Protein AF-A0A934BBG3-F1 (afdb_monomer_lite)

Foldseek 3Di:
DQQDDLVLLLVLLCVLPVVPVVLSLLLSLLCNVPFRPDQLCVSCVVSVHDSVVSVVSNVVNVVVCVVDPSSVVSSVSSCVSSVGDDD

pLDDT: mean 85.37, std 10.74, range [43.75, 93.94]

Structure (mmCIF, N/CA/C/O backbone):
data_AF-A0A934BBG3-F1
#
_entry.id   AF-A0A934BBG3-F1
#
loop_
_atom_site.group_PDB
_atom_site.id
_atom_site.type_symbol
_atom_site.label_atom_id
_atom_site.label_alt_id
_atom_site.label_comp_id
_atom_site.label_asym_id
_atom_site.label_entity_id
_atom_site.label_seq_id
_atom_site.pdbx_PDB_ins_code
_atom_site.Cartn_x
_atom_site.Cartn_y
_atom_site.Cartn_z
_atom_site.occupancy
_atom_site.B_iso_or_equiv
_atom_site.auth_seq_id
_atom_site.auth_comp_id
_atom_site.auth_asym_id
_atom_site.auth_atom_id
_atom_site.pdbx_PDB_model_num
ATOM 1 N N . MET A 1 1 ? 8.326 -15.090 5.767 1.00 46.47 1 MET A N 1
ATOM 2 C CA . MET A 1 1 ? 7.687 -13.837 5.306 1.00 46.47 1 MET A CA 1
ATOM 3 C C . MET A 1 1 ? 6.508 -14.199 4.421 1.00 46.47 1 MET A C 1
ATOM 5 O O . MET A 1 1 ? 6.710 -14.718 3.330 1.00 46.47 1 MET A O 1
ATOM 9 N N . THR A 1 2 ? 5.285 -14.021 4.910 1.00 54.75 2 THR A N 1
ATOM 10 C CA . THR A 1 2 ? 4.050 -14.292 4.165 1.00 54.75 2 THR A CA 1
ATOM 11 C C . THR A 1 2 ? 3.893 -13.243 3.067 1.00 54.75 2 THR A C 1
ATOM 13 O O . THR A 1 2 ? 3.583 -12.088 3.342 1.00 54.75 2 THR A O 1
ATOM 16 N N . LYS A 1 3 ? 4.157 -13.626 1.813 1.00 68.06 3 LYS A N 1
ATOM 17 C CA . LYS A 1 3 ? 3.874 -12.773 0.655 1.00 68.06 3 LYS A CA 1
ATOM 18 C C . LYS A 1 3 ? 2.364 -12.649 0.516 1.00 68.06 3 LYS A C 1
ATOM 20 O O . LYS A 1 3 ? 1.690 -13.632 0.214 1.00 68.06 3 LYS A O 1
ATOM 25 N N . ILE A 1 4 ? 1.840 -11.449 0.714 1.00 79.69 4 ILE A N 1
ATOM 26 C CA . ILE A 1 4 ? 0.416 -11.186 0.517 1.00 79.69 4 ILE A CA 1
ATOM 27 C C . ILE A 1 4 ? 0.150 -11.124 -0.987 1.00 79.69 4 ILE A C 1
ATOM 29 O O . ILE A 1 4 ? 0.986 -10.662 -1.773 1.00 79.69 4 ILE A O 1
ATOM 33 N N . SER A 1 5 ? -0.994 -11.657 -1.411 1.00 87.19 5 SER A N 1
ATOM 34 C CA . SER A 1 5 ? -1.399 -11.578 -2.809 1.00 87.19 5 SER A CA 1
ATOM 35 C C . SER A 1 5 ? -1.809 -10.149 -3.152 1.00 87.19 5 SER A C 1
ATOM 37 O O . SER A 1 5 ? -2.594 -9.530 -2.431 1.00 87.19 5 SER A O 1
ATOM 39 N N . LEU A 1 6 ? -1.313 -9.640 -4.282 1.00 88.38 6 LEU A N 1
ATOM 40 C CA . LEU A 1 6 ? -1.698 -8.325 -4.801 1.00 88.38 6 LEU A CA 1
ATOM 41 C C . LEU A 1 6 ? -3.212 -8.244 -5.036 1.00 88.38 6 LEU A C 1
ATOM 43 O O . LEU A 1 6 ? -3.808 -7.195 -4.829 1.00 88.38 6 LEU A O 1
ATOM 47 N N . ASP A 1 7 ? -3.844 -9.365 -5.387 1.00 88.62 7 ASP A N 1
ATOM 48 C CA . ASP A 1 7 ? -5.293 -9.449 -5.585 1.00 88.62 7 ASP A CA 1
ATOM 49 C C . ASP A 1 7 ? -6.077 -9.226 -4.284 1.00 88.62 7 ASP A C 1
ATOM 51 O O . ASP A 1 7 ? -7.060 -8.492 -4.258 1.00 88.62 7 ASP A O 1
ATOM 55 N N . SER A 1 8 ? -5.597 -9.793 -3.171 1.00 88.25 8 SER A N 1
ATOM 56 C CA . SER A 1 8 ? -6.193 -9.575 -1.849 1.00 88.25 8 SER A CA 1
ATOM 57 C C . SER A 1 8 ? -6.082 -8.112 -1.425 1.00 88.25 8 SER A C 1
ATOM 59 O O . SER A 1 8 ? -7.031 -7.562 -0.873 1.00 88.25 8 SER A O 1
ATOM 61 N N . ILE A 1 9 ? -4.945 -7.471 -1.722 1.00 89.62 9 ILE A N 1
ATOM 62 C CA . ILE A 1 9 ? -4.739 -6.041 -1.458 1.00 89.62 9 ILE A CA 1
ATOM 63 C C . ILE A 1 9 ? -5.714 -5.206 -2.282 1.00 89.62 9 ILE A C 1
ATOM 65 O O . ILE A 1 9 ? -6.365 -4.327 -1.728 1.00 89.62 9 ILE A O 1
ATOM 69 N N . ILE A 1 10 ? -5.837 -5.488 -3.582 1.00 90.12 10 ILE A N 1
ATOM 70 C CA . ILE A 1 10 ? -6.758 -4.774 -4.472 1.00 90.12 10 ILE A CA 1
ATOM 71 C C . ILE A 1 10 ? -8.191 -4.889 -3.947 1.00 90.12 10 ILE A C 1
ATOM 73 O O . ILE A 1 10 ? -8.819 -3.860 -3.728 1.00 90.12 10 ILE A O 1
ATOM 77 N N . LYS A 1 11 ? -8.661 -6.100 -3.625 1.00 89.75 11 LYS A N 1
ATOM 78 C CA . LYS A 1 11 ? -10.014 -6.310 -3.083 1.00 89.75 11 LYS A CA 1
ATOM 79 C C . LYS A 1 11 ? -10.261 -5.560 -1.777 1.00 89.75 11 LYS A C 1
ATOM 81 O O . LYS A 1 11 ? -11.291 -4.909 -1.629 1.00 89.75 11 LYS A O 1
ATOM 86 N N . ALA A 1 12 ? -9.320 -5.618 -0.834 1.00 89.88 12 ALA A N 1
ATOM 87 C CA . ALA A 1 12 ? -9.455 -4.906 0.437 1.00 89.88 12 ALA A CA 1
ATOM 88 C C . ALA A 1 12 ? -9.478 -3.382 0.237 1.00 89.88 12 ALA A C 1
ATOM 90 O O . ALA A 1 12 ? -10.222 -2.669 0.907 1.00 89.88 12 ALA A O 1
ATOM 91 N N . VAL A 1 13 ? -8.688 -2.876 -0.712 1.00 90.56 13 VAL A N 1
ATOM 92 C CA . VAL A 1 13 ? -8.695 -1.460 -1.077 1.00 90.56 13 VAL A CA 1
ATOM 93 C C . VAL A 1 13 ? -9.994 -1.067 -1.773 1.00 90.56 13 VAL A C 1
ATOM 95 O O . VAL A 1 13 ? -10.535 -0.018 -1.446 1.00 90.56 13 VAL A O 1
ATOM 98 N N . GLU A 1 14 ? -10.522 -1.876 -2.688 1.00 89.31 14 GLU A N 1
ATOM 99 C CA . GLU A 1 14 ? -11.814 -1.615 -3.334 1.00 89.31 14 GLU A CA 1
ATOM 100 C C . GLU A 1 14 ? -12.959 -1.572 -2.319 1.00 89.31 14 GLU A C 1
ATOM 102 O O . GLU A 1 14 ? -13.832 -0.714 -2.420 1.00 89.31 14 GLU A O 1
ATOM 107 N N . GLN A 1 15 ? -12.923 -2.413 -1.286 1.00 87.94 15 GLN A N 1
ATOM 108 C CA . GLN A 1 15 ? -13.930 -2.397 -0.227 1.00 87.94 15 GLN A CA 1
ATOM 109 C C . GLN A 1 15 ? -13.937 -1.078 0.573 1.00 87.94 15 GLN A C 1
ATOM 111 O O . GLN A 1 15 ? -15.002 -0.557 0.894 1.00 87.94 15 GLN A O 1
ATOM 116 N N . GLU A 1 16 ? -12.766 -0.504 0.867 1.00 86.81 16 GLU A N 1
ATOM 117 C CA . GLU A 1 16 ? -12.644 0.709 1.700 1.00 86.81 16 GLU A CA 1
ATOM 118 C C . GLU A 1 16 ? -12.592 2.022 0.892 1.00 86.81 16 GLU A C 1
ATOM 120 O O . GLU A 1 16 ? -12.933 3.101 1.390 1.00 86.81 16 GLU A O 1
ATOM 125 N N . CYS A 1 17 ? -12.126 1.958 -0.356 1.00 83.44 17 CYS A N 1
ATOM 126 C CA . CYS A 1 17 ? -11.865 3.111 -1.218 1.00 83.44 17 CYS A CA 1
ATOM 127 C C . CYS A 1 17 ? -12.622 3.076 -2.553 1.00 83.44 17 CYS A C 1
ATOM 129 O O . CYS A 1 17 ? -12.459 4.029 -3.317 1.00 83.44 17 CYS A O 1
ATOM 131 N N . GLY A 1 18 ? -13.448 2.061 -2.836 1.00 79.94 18 GLY A N 1
ATOM 132 C CA . GLY A 1 18 ? -14.100 1.840 -4.139 1.00 79.94 18 GLY A CA 1
ATOM 133 C C . GLY A 1 18 ? -14.949 3.004 -4.657 1.00 79.94 18 GLY A C 1
ATOM 134 O O . GLY A 1 18 ? -15.066 3.193 -5.861 1.00 79.94 18 GLY A O 1
ATOM 135 N N . ASP A 1 19 ? -15.426 3.865 -3.758 1.00 83.69 19 ASP A N 1
ATOM 136 C CA . ASP A 1 19 ? -16.072 5.152 -4.062 1.00 83.69 19 ASP A CA 1
ATOM 137 C C . ASP A 1 19 ? -15.181 6.117 -4.881 1.00 83.69 19 ASP A C 1
ATOM 139 O O . ASP A 1 19 ? -15.669 7.022 -5.552 1.00 83.69 19 ASP A O 1
ATOM 143 N N . LYS A 1 20 ? -13.853 5.938 -4.845 1.00 83.31 20 LYS A N 1
ATOM 144 C CA . LYS A 1 20 ? -12.869 6.773 -5.551 1.00 83.31 20 LYS A CA 1
ATOM 145 C C . LYS A 1 20 ? -11.865 5.894 -6.306 1.00 83.31 20 LYS A C 1
ATOM 147 O O . LYS A 1 20 ? -10.835 5.525 -5.730 1.00 83.31 20 LYS A O 1
ATOM 152 N N . PRO A 1 21 ? -12.0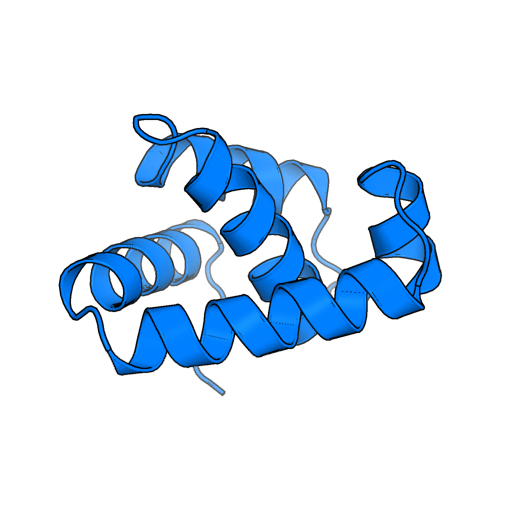98 5.584 -7.594 1.00 80.62 21 PRO A N 1
ATOM 153 C CA . PRO A 1 21 ? -11.257 4.658 -8.360 1.00 80.62 21 PRO A CA 1
ATOM 154 C C . PRO A 1 21 ? -9.800 5.131 -8.486 1.00 80.62 21 PRO A C 1
ATOM 156 O O . PRO A 1 21 ? -8.869 4.332 -8.370 1.00 80.62 21 PRO A O 1
ATOM 159 N N . GLU A 1 22 ? -9.575 6.442 -8.624 1.00 82.00 22 GLU A N 1
ATOM 160 C CA . GLU A 1 22 ? -8.224 7.015 -8.682 1.00 82.00 22 GLU A CA 1
ATOM 161 C C . GLU A 1 22 ? -7.439 6.817 -7.378 1.00 82.00 22 GLU A C 1
ATOM 163 O O . GLU A 1 22 ? -6.236 6.546 -7.392 1.00 82.00 22 GLU A O 1
ATOM 168 N N . ILE A 1 23 ? -8.125 6.922 -6.238 1.00 85.81 23 ILE A N 1
ATOM 169 C CA . ILE A 1 23 ? -7.533 6.738 -4.909 1.00 85.81 23 ILE A CA 1
ATOM 170 C C . ILE A 1 23 ? -7.321 5.254 -4.637 1.00 85.81 23 ILE A C 1
ATOM 172 O O . ILE A 1 23 ? -6.266 4.886 -4.128 1.00 85.81 23 ILE A O 1
ATOM 176 N N . SER A 1 24 ? -8.269 4.404 -5.035 1.00 88.62 24 SER A N 1
ATOM 177 C CA . SER A 1 24 ? -8.167 2.949 -4.905 1.00 88.62 24 SER A CA 1
ATOM 178 C C . SER A 1 24 ? -6.936 2.401 -5.616 1.00 88.62 24 SER A C 1
ATOM 180 O O . SER A 1 24 ? -6.139 1.684 -5.015 1.00 88.62 24 SER A O 1
ATOM 182 N N . ARG A 1 25 ? -6.691 2.802 -6.868 1.00 89.25 25 ARG A N 1
ATOM 183 C CA . ARG A 1 25 ? -5.514 2.321 -7.605 1.00 89.25 25 ARG A CA 1
ATOM 184 C C . ARG A 1 25 ? -4.202 2.743 -6.938 1.00 89.25 25 ARG A C 1
ATOM 186 O O . ARG A 1 25 ? -3.308 1.918 -6.765 1.00 89.25 25 ARG A O 1
ATOM 193 N N . LYS A 1 26 ? -4.088 4.011 -6.529 1.00 90.75 26 LYS A N 1
ATOM 194 C CA . LYS A 1 26 ? -2.892 4.525 -5.839 1.00 90.75 26 LYS A CA 1
ATOM 195 C C . LYS A 1 26 ? -2.683 3.858 -4.474 1.00 90.75 26 LYS A C 1
ATOM 197 O O . LYS A 1 26 ? -1.558 3.493 -4.142 1.00 90.75 26 LYS A O 1
ATOM 202 N N . ALA A 1 27 ? -3.759 3.655 -3.713 1.00 90.50 27 ALA A N 1
ATOM 203 C CA . ALA A 1 27 ? -3.743 2.969 -2.425 1.00 90.50 27 ALA A CA 1
ATOM 204 C C . ALA A 1 27 ? -3.277 1.516 -2.562 1.00 90.50 27 ALA A C 1
ATOM 206 O O . ALA A 1 27 ? -2.411 1.077 -1.807 1.00 90.50 27 ALA A O 1
ATOM 207 N N . ALA A 1 28 ? -3.791 0.794 -3.560 1.00 92.00 28 ALA A N 1
ATOM 208 C CA . ALA A 1 28 ? -3.390 -0.578 -3.835 1.00 92.00 28 ALA A CA 1
ATOM 209 C C . ALA A 1 28 ? -1.904 -0.667 -4.206 1.00 92.00 28 ALA A C 1
ATOM 211 O O . ALA A 1 28 ? -1.201 -1.528 -3.679 1.00 92.00 28 ALA A O 1
ATOM 212 N N . ILE A 1 29 ? -1.396 0.260 -5.027 1.00 92.38 29 ILE A N 1
ATOM 213 C CA . ILE A 1 29 ? 0.035 0.352 -5.359 1.00 92.38 29 ILE A CA 1
ATOM 214 C C . ILE A 1 29 ? 0.879 0.647 -4.109 1.00 92.38 29 ILE A C 1
ATOM 216 O O . ILE A 1 29 ? 1.876 -0.033 -3.878 1.00 92.38 29 ILE A O 1
ATOM 220 N N . TYR A 1 30 ? 0.478 1.619 -3.285 1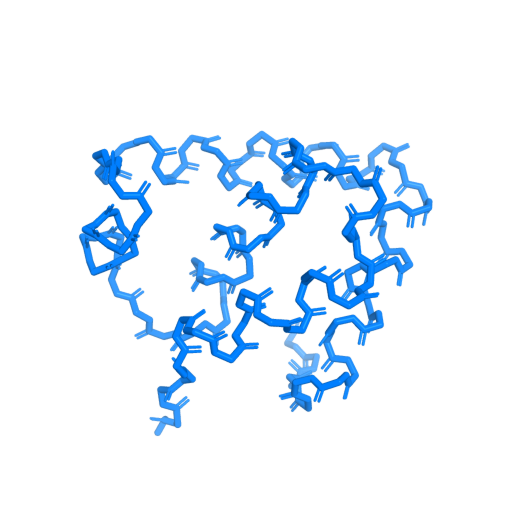.00 92.31 30 TYR A N 1
ATOM 221 C CA . TYR A 1 30 ? 1.186 1.982 -2.053 1.00 92.31 30 TYR A CA 1
ATOM 222 C C . TYR A 1 30 ? 1.260 0.814 -1.060 1.00 92.31 30 TYR A C 1
ATOM 224 O O . TYR A 1 30 ? 2.342 0.482 -0.573 1.00 92.31 30 TYR A O 1
ATOM 232 N N . ILE A 1 31 ? 0.128 0.155 -0.792 1.00 90.31 31 ILE A N 1
ATOM 233 C CA . ILE A 1 31 ? 0.072 -0.980 0.138 1.00 90.31 31 ILE A CA 1
ATOM 234 C C . ILE A 1 31 ? 0.875 -2.157 -0.415 1.00 90.31 31 ILE A C 1
ATOM 236 O O . ILE A 1 31 ? 1.634 -2.789 0.319 1.00 90.31 31 ILE A O 1
ATOM 240 N N . SER A 1 32 ? 0.768 -2.415 -1.720 1.00 91.06 32 SER A N 1
ATOM 241 C CA . SER A 1 32 ? 1.559 -3.449 -2.386 1.00 91.06 32 SER A CA 1
ATOM 242 C C . SER A 1 32 ? 3.051 -3.182 -2.235 1.00 91.06 32 SER A C 1
ATOM 244 O O . SER A 1 32 ? 3.787 -4.057 -1.793 1.00 91.06 32 SER A O 1
ATOM 246 N N . HIS A 1 33 ? 3.502 -1.964 -2.514 1.00 90.31 33 HIS A N 1
ATOM 247 C CA . HIS A 1 33 ? 4.912 -1.604 -2.412 1.00 90.31 33 HIS A CA 1
ATOM 248 C C . HIS A 1 33 ? 5.452 -1.733 -0.983 1.00 90.31 33 HIS A C 1
ATOM 250 O O . HIS A 1 33 ? 6.576 -2.188 -0.794 1.00 90.31 33 HIS A O 1
ATOM 256 N N . ARG A 1 34 ? 4.652 -1.376 0.026 1.00 86.50 34 ARG A N 1
ATOM 257 C CA . ARG A 1 34 ? 5.139 -1.257 1.404 1.00 86.50 34 ARG A CA 1
ATOM 258 C C . ARG A 1 34 ? 4.922 -2.496 2.273 1.00 86.50 34 ARG A C 1
ATOM 260 O O . ARG A 1 34 ? 5.692 -2.710 3.201 1.00 86.50 34 ARG A O 1
ATOM 267 N N . TYR A 1 35 ? 3.909 -3.311 1.975 1.00 83.31 35 TYR A N 1
ATOM 268 C CA . TYR A 1 35 ? 3.477 -4.394 2.867 1.00 83.31 35 TYR A CA 1
ATOM 269 C C . TYR A 1 35 ? 3.355 -5.770 2.200 1.00 83.31 35 TYR A C 1
ATOM 271 O O . TYR A 1 35 ? 3.294 -6.773 2.904 1.00 83.31 35 TYR A O 1
ATOM 279 N N . SER A 1 36 ? 3.342 -5.867 0.865 1.00 83.75 36 SER A N 1
ATOM 280 C CA . SER A 1 36 ? 3.166 -7.174 0.201 1.00 83.75 36 SER A CA 1
ATOM 281 C C . SER A 1 36 ? 4.425 -8.051 0.169 1.00 83.75 36 SER A C 1
ATOM 283 O O . SER A 1 36 ? 4.325 -9.257 -0.073 1.00 83.75 36 SER A O 1
ATOM 285 N N . GLY A 1 37 ? 5.610 -7.459 0.374 1.00 83.88 37 GLY A N 1
ATOM 286 C CA . GLY A 1 37 ? 6.900 -8.135 0.189 1.00 83.88 37 GLY A CA 1
ATOM 287 C C . GLY A 1 37 ? 7.212 -8.495 -1.272 1.00 83.88 37 GLY A C 1
ATOM 288 O O . GLY A 1 37 ? 8.033 -9.380 -1.521 1.00 83.88 37 GLY A O 1
ATOM 289 N N . ARG A 1 38 ? 6.525 -7.864 -2.235 1.00 88.06 38 ARG A N 1
ATOM 290 C CA . ARG A 1 38 ? 6.737 -8.026 -3.681 1.00 88.06 38 ARG A CA 1
ATOM 291 C C . ARG A 1 38 ? 7.713 -6.993 -4.223 1.00 88.06 38 ARG A C 1
ATOM 293 O O . ARG A 1 38 ? 7.841 -5.896 -3.685 1.00 88.06 38 ARG A O 1
ATOM 300 N N . THR A 1 39 ? 8.371 -7.346 -5.319 1.00 90.50 39 THR A N 1
ATOM 301 C CA . THR A 1 39 ? 9.250 -6.420 -6.039 1.00 90.50 39 THR A CA 1
ATOM 302 C C . THR A 1 39 ? 8.449 -5.349 -6.784 1.00 90.50 39 THR A C 1
ATOM 304 O O . THR A 1 39 ? 7.294 -5.564 -7.156 1.00 90.50 39 THR A O 1
ATOM 307 N N . LEU A 1 40 ? 9.073 -4.194 -7.047 1.00 91.38 40 LEU A N 1
ATOM 308 C CA . LEU A 1 40 ? 8.475 -3.133 -7.868 1.00 91.38 40 LEU A CA 1
ATOM 309 C C . LEU A 1 40 ? 8.051 -3.651 -9.246 1.00 91.38 40 LEU A C 1
ATOM 311 O O . LEU A 1 40 ? 6.998 -3.250 -9.736 1.00 91.38 40 LEU A O 1
ATOM 315 N N . ARG A 1 41 ? 8.832 -4.571 -9.826 1.00 91.75 41 ARG A N 1
ATOM 316 C CA . ARG A 1 41 ? 8.518 -5.259 -11.082 1.00 91.75 41 ARG A CA 1
ATOM 317 C C . ARG A 1 41 ? 7.227 -6.057 -11.005 1.00 91.75 41 ARG A C 1
ATOM 319 O O . ARG A 1 41 ? 6.325 -5.787 -11.785 1.00 91.75 41 ARG A O 1
ATOM 326 N N . GLU A 1 42 ? 7.095 -6.953 -10.026 1.00 90.75 42 GLU A N 1
ATOM 327 C CA . GLU A 1 42 ? 5.879 -7.766 -9.850 1.00 90.75 42 GLU A CA 1
ATOM 328 C C . GLU A 1 42 ? 4.628 -6.901 -9.641 1.00 90.75 42 GLU A C 1
ATOM 330 O O . GLU A 1 42 ? 3.547 -7.210 -10.143 1.00 90.75 42 GLU A O 1
ATOM 335 N N . ILE A 1 43 ? 4.770 -5.806 -8.891 1.00 92.25 43 ILE A N 1
ATOM 336 C CA . ILE A 1 43 ? 3.689 -4.841 -8.682 1.00 92.25 43 ILE A CA 1
ATOM 337 C C . ILE A 1 43 ? 3.368 -4.151 -10.010 1.00 92.25 43 ILE A C 1
ATOM 339 O O . ILE A 1 43 ? 2.212 -4.105 -10.420 1.00 92.25 43 ILE A O 1
ATOM 343 N N . GLY A 1 44 ? 4.383 -3.654 -10.713 1.00 92.44 44 GLY A N 1
ATOM 344 C CA . GLY A 1 44 ? 4.234 -2.984 -11.998 1.00 92.44 44 GLY A CA 1
ATOM 345 C C . GLY A 1 44 ? 3.526 -3.850 -13.036 1.00 92.44 44 GLY A C 1
ATOM 346 O O . GLY A 1 44 ? 2.532 -3.414 -13.615 1.00 92.44 44 GLY A O 1
ATOM 347 N N . GLU A 1 45 ? 3.954 -5.104 -13.187 1.00 93.00 45 GLU A N 1
ATOM 348 C CA . GLU A 1 45 ? 3.317 -6.093 -14.061 1.00 93.00 45 GLU A CA 1
ATOM 349 C C . GLU A 1 45 ? 1.841 -6.293 -13.704 1.00 93.00 45 GLU A C 1
ATOM 351 O O . GLU A 1 45 ? 0.985 -6.294 -14.587 1.00 93.00 45 GLU A O 1
ATOM 356 N N . ARG A 1 46 ? 1.507 -6.376 -12.407 1.00 91.69 46 ARG A N 1
ATOM 357 C CA . ARG A 1 46 ? 0.111 -6.533 -11.979 1.00 91.69 46 ARG A CA 1
ATOM 358 C C . ARG A 1 46 ? -0.751 -5.308 -12.276 1.00 91.69 46 ARG A C 1
ATOM 360 O O . ARG A 1 46 ? -1.927 -5.462 -12.592 1.00 91.69 46 ARG A O 1
ATOM 367 N N . PHE A 1 47 ? -0.193 -4.106 -12.154 1.00 88.50 47 PHE A N 1
ATOM 368 C CA . PHE A 1 47 ? -0.919 -2.850 -12.361 1.00 88.50 47 PHE A CA 1
ATOM 369 C C . PHE A 1 47 ? -0.796 -2.295 -13.790 1.00 88.50 47 PHE A C 1
ATOM 371 O O . PHE A 1 47 ? -1.377 -1.239 -14.067 1.00 88.50 47 PHE A O 1
ATOM 378 N N . GLY A 1 48 ? -0.069 -2.976 -14.683 1.00 91.06 48 GLY A N 1
ATOM 379 C CA . GLY A 1 48 ? 0.189 -2.542 -1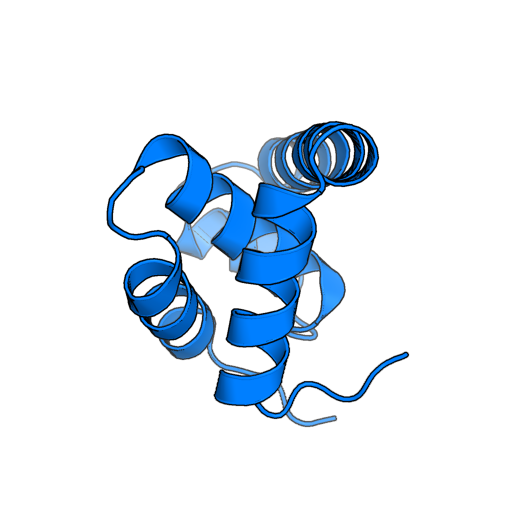6.059 1.00 91.06 48 GLY A CA 1
ATOM 380 C C . GLY A 1 48 ? 1.033 -1.267 -16.148 1.00 91.06 48 GLY A C 1
ATOM 381 O O . GLY A 1 48 ? 0.794 -0.431 -17.014 1.00 91.06 48 GLY A O 1
ATOM 382 N N . VAL A 1 49 ? 1.964 -1.063 -15.212 1.00 91.25 49 VAL A N 1
ATOM 383 C CA . VAL A 1 49 ? 2.813 0.137 -15.125 1.00 91.25 49 VAL A CA 1
ATOM 384 C C . VAL A 1 49 ? 4.281 -0.239 -14.922 1.00 91.25 49 VAL A C 1
ATOM 386 O O . VAL A 1 49 ? 4.594 -1.289 -14.377 1.00 91.25 49 VAL A O 1
ATOM 389 N N . GLY A 1 50 ? 5.206 0.631 -15.331 1.00 92.94 50 GLY A N 1
ATOM 390 C CA . GLY A 1 50 ? 6.637 0.403 -15.104 1.00 92.94 50 GLY A CA 1
ATOM 391 C C . GLY A 1 50 ? 7.046 0.525 -13.629 1.00 92.94 50 GLY A C 1
ATOM 392 O O . GLY A 1 50 ? 6.400 1.222 -12.845 1.00 92.94 50 GLY A O 1
ATOM 393 N N . GLU A 1 51 ? 8.175 -0.079 -13.257 1.00 93.19 51 GLU A N 1
ATOM 394 C CA . GLU A 1 51 ? 8.720 -0.066 -11.885 1.00 93.19 51 GLU A CA 1
ATOM 395 C C . GLU A 1 51 ? 8.894 1.353 -11.327 1.00 93.19 51 GLU A C 1
ATOM 397 O O . GLU A 1 51 ? 8.494 1.660 -10.202 1.00 93.19 51 GLU A O 1
ATOM 402 N N . SER A 1 52 ? 9.415 2.268 -12.148 1.00 92.00 52 SER A N 1
ATOM 403 C CA . SER A 1 52 ? 9.573 3.677 -11.777 1.00 92.00 52 SER A CA 1
ATOM 404 C C . SER A 1 52 ? 8.228 4.373 -11.538 1.00 92.00 52 SER A C 1
ATOM 406 O O . SER A 1 52 ? 8.137 5.285 -10.712 1.00 92.00 52 SER A O 1
ATOM 408 N N . ALA A 1 53 ? 7.165 3.944 -12.227 1.00 90.75 53 ALA A N 1
ATOM 409 C CA . ALA A 1 53 ? 5.819 4.465 -12.020 1.00 90.75 53 ALA A CA 1
ATOM 410 C C . ALA A 1 53 ? 5.217 3.963 -10.699 1.00 90.75 53 ALA A C 1
ATOM 412 O O . ALA A 1 53 ? 4.567 4.749 -10.010 1.00 90.75 53 ALA A O 1
ATOM 413 N N . VAL A 1 54 ? 5.494 2.715 -10.300 1.00 93.06 54 VAL A N 1
ATOM 414 C CA . VAL A 1 54 ? 5.128 2.170 -8.977 1.00 93.06 54 VAL A CA 1
ATOM 415 C C . VAL A 1 54 ? 5.768 3.000 -7.866 1.00 93.06 54 VAL A C 1
ATOM 417 O O . VAL A 1 54 ? 5.060 3.524 -7.004 1.00 93.06 54 VAL A O 1
ATOM 420 N N . ALA A 1 55 ? 7.089 3.196 -7.925 1.00 91.25 55 ALA A N 1
ATOM 421 C CA . ALA A 1 55 ? 7.821 3.973 -6.926 1.00 91.25 55 ALA A CA 1
ATOM 422 C C . ALA A 1 55 ? 7.305 5.421 -6.835 1.00 91.25 55 ALA A C 1
ATOM 424 O O . ALA A 1 55 ? 7.015 5.923 -5.746 1.00 91.25 55 ALA A O 1
ATOM 425 N N . ARG A 1 56 ? 7.106 6.083 -7.985 1.00 93.94 56 ARG A N 1
ATOM 426 C CA . ARG A 1 56 ? 6.580 7.455 -8.042 1.00 93.94 56 ARG A CA 1
ATOM 427 C C . ARG A 1 56 ? 5.139 7.549 -7.530 1.00 93.94 56 ARG A C 1
ATOM 429 O O . ARG A 1 56 ? 4.822 8.493 -6.808 1.00 93.94 56 ARG A O 1
ATOM 436 N N . SER A 1 57 ? 4.271 6.604 -7.891 1.00 91.81 57 SER A N 1
ATOM 437 C CA . SER A 1 57 ? 2.875 6.564 -7.436 1.00 91.81 57 SER A CA 1
ATOM 438 C C . SER A 1 57 ? 2.799 6.370 -5.923 1.00 91.81 57 SER A C 1
ATOM 440 O O . SER A 1 57 ? 2.142 7.153 -5.239 1.00 91.81 57 SER A O 1
ATOM 442 N N . SER A 1 58 ? 3.568 5.415 -5.392 1.00 91.38 58 SER A N 1
ATOM 443 C CA . SER A 1 58 ? 3.687 5.178 -3.954 1.00 91.38 58 SER A CA 1
ATOM 444 C C . SER A 1 58 ? 4.181 6.420 -3.208 1.00 91.38 58 SER A C 1
ATOM 446 O O . SER A 1 58 ? 3.615 6.773 -2.177 1.00 91.38 58 SER A O 1
ATOM 448 N N . GLY A 1 59 ? 5.215 7.100 -3.716 1.00 90.69 59 GLY A N 1
ATOM 449 C CA . GLY A 1 59 ? 5.748 8.314 -3.090 1.00 90.69 59 GLY A CA 1
ATOM 450 C C . GLY A 1 59 ? 4.747 9.473 -3.086 1.00 90.69 59 GLY A C 1
ATOM 451 O O . GLY A 1 59 ? 4.547 10.115 -2.058 1.00 90.69 59 GLY A O 1
ATOM 452 N N . ARG A 1 60 ? 4.055 9.713 -4.210 1.00 90.19 60 ARG A N 1
ATOM 453 C CA . ARG A 1 60 ? 2.998 10.739 -4.286 1.00 90.19 60 ARG A CA 1
ATOM 454 C C . ARG A 1 60 ? 1.849 10.436 -3.329 1.00 90.19 60 ARG A C 1
ATOM 456 O O . ARG A 1 60 ? 1.397 11.334 -2.626 1.00 90.19 60 ARG A O 1
ATOM 463 N N . PHE A 1 61 ? 1.419 9.178 -3.272 1.00 90.56 61 PHE A N 1
ATOM 464 C CA . PHE A 1 61 ? 0.332 8.764 -2.395 1.00 90.56 61 PHE A CA 1
ATOM 465 C C . PHE A 1 61 ? 0.693 8.897 -0.911 1.00 90.56 61 PHE A C 1
ATOM 467 O O . PHE A 1 61 ? -0.160 9.267 -0.111 1.00 90.56 61 PHE A O 1
ATOM 474 N N . GLU A 1 62 ? 1.957 8.679 -0.531 1.00 90.00 62 GLU A N 1
ATOM 475 C CA . GLU A 1 62 ? 2.418 8.943 0.837 1.00 90.00 62 GLU A CA 1
ATOM 476 C C . GLU A 1 62 ? 2.259 10.427 1.221 1.00 90.00 62 GLU A C 1
ATOM 478 O O . GLU A 1 62 ? 1.824 10.744 2.331 1.00 90.00 62 GLU A O 1
ATOM 483 N N . SER A 1 63 ? 2.566 11.347 0.304 1.00 90.19 63 SER A N 1
ATOM 484 C CA . SER A 1 63 ? 2.355 12.784 0.522 1.00 90.19 63 SER A CA 1
ATOM 485 C C . SER A 1 63 ? 0.868 13.141 0.633 1.00 90.19 63 SER A C 1
ATOM 487 O O . SER A 1 63 ? 0.488 13.882 1.540 1.00 90.19 63 SER A O 1
ATOM 489 N N . GLU A 1 64 ? 0.010 12.570 -0.222 1.00 88.69 64 GLU A N 1
ATOM 490 C CA . GLU A 1 64 ? -1.454 12.734 -0.128 1.00 88.69 64 GLU A CA 1
ATOM 491 C C . GLU A 1 64 ? -1.998 12.191 1.206 1.00 88.69 64 GLU A C 1
ATOM 493 O O . GLU A 1 64 ? -2.833 12.825 1.859 1.00 88.69 64 GLU A O 1
ATOM 498 N N . LEU A 1 65 ? -1.467 11.052 1.664 1.00 88.25 65 LEU A N 1
ATOM 499 C CA . LEU A 1 65 ? -1.769 10.479 2.970 1.00 88.25 65 LEU A CA 1
ATOM 500 C C . LEU A 1 65 ? -1.407 11.446 4.089 1.00 88.25 65 LEU A C 1
ATOM 502 O O . LEU A 1 65 ? -2.239 11.683 4.958 1.00 88.25 65 LEU A O 1
ATOM 506 N N . LYS A 1 66 ? -0.202 12.033 4.081 1.00 87.19 66 LYS A N 1
ATOM 507 C CA . LYS A 1 66 ? 0.243 12.970 5.128 1.00 87.19 66 LYS A CA 1
ATOM 508 C C . LYS A 1 66 ? -0.723 14.146 5.296 1.00 87.19 66 LYS A C 1
ATOM 510 O O . LYS A 1 66 ? -1.014 14.483 6.446 1.00 87.19 66 LYS A O 1
ATOM 515 N N . GLY A 1 67 ? -1.250 14.678 4.191 1.00 87.19 67 GLY A N 1
ATOM 516 C CA . GLY A 1 67 ? -2.170 15.819 4.165 1.00 87.19 67 GLY A CA 1
ATOM 517 C C . GLY A 1 67 ? -3.646 15.501 4.437 1.00 87.19 67 GLY A C 1
ATOM 518 O O . GLY A 1 67 ? -4.394 16.405 4.794 1.00 87.19 67 GLY A O 1
ATOM 519 N N . SER A 1 68 ? -4.089 14.244 4.317 1.00 88.12 68 SER A N 1
ATOM 520 C CA . SER A 1 68 ? -5.510 13.890 4.454 1.00 88.12 68 SER A CA 1
ATOM 521 C C . SER A 1 68 ? -5.775 12.874 5.562 1.00 88.12 68 SER A C 1
ATOM 523 O O . SER A 1 68 ? -5.503 11.677 5.441 1.00 88.12 68 SER A O 1
ATOM 525 N N . ARG A 1 69 ? -6.412 13.337 6.646 1.00 87.38 69 ARG A N 1
ATOM 526 C CA . ARG A 1 69 ? -6.828 12.477 7.768 1.00 87.38 69 ARG A CA 1
ATOM 527 C C . ARG A 1 69 ? -7.830 11.399 7.338 1.00 87.38 69 ARG A C 1
ATOM 529 O O . ARG A 1 69 ? -7.785 10.285 7.855 1.00 87.38 69 ARG A O 1
ATOM 536 N N . MET A 1 70 ? -8.700 11.712 6.375 1.00 85.88 70 MET A N 1
ATOM 537 C CA . MET A 1 70 ? -9.674 10.761 5.831 1.00 85.88 70 MET A CA 1
ATOM 538 C C . MET A 1 70 ? -8.980 9.615 5.085 1.00 85.88 70 MET A C 1
ATOM 540 O O . MET A 1 70 ? -9.325 8.455 5.301 1.00 85.88 70 MET A O 1
ATOM 544 N N . LEU A 1 71 ? -7.969 9.924 4.262 1.00 85.44 71 LEU A N 1
ATOM 545 C CA . LEU A 1 71 ? -7.202 8.904 3.541 1.00 85.44 71 LEU A CA 1
ATOM 546 C C . LEU A 1 71 ? -6.409 8.013 4.493 1.00 85.44 71 LEU A C 1
ATOM 548 O O . LEU A 1 71 ? -6.438 6.795 4.333 1.00 85.44 71 LEU A O 1
ATOM 552 N N . LYS A 1 72 ? -5.784 8.591 5.528 1.00 88.44 72 LYS A N 1
ATOM 553 C CA . LYS A 1 72 ? -5.105 7.798 6.567 1.00 88.44 72 LYS A CA 1
ATOM 554 C C . LYS A 1 72 ? -6.054 6.801 7.222 1.00 88.44 72 LYS A C 1
ATOM 556 O O . LYS A 1 72 ? -5.689 5.644 7.382 1.00 88.44 72 LYS A O 1
ATOM 561 N N . LYS A 1 73 ? -7.276 7.230 7.558 1.00 88.88 73 LYS A N 1
ATOM 562 C CA . LYS A 1 73 ? -8.274 6.364 8.199 1.00 88.88 73 LYS A CA 1
ATOM 563 C C . LYS A 1 73 ? -8.712 5.213 7.288 1.00 88.88 73 LYS A C 1
ATOM 565 O O . LYS A 1 73 ? -8.793 4.084 7.754 1.00 88.88 73 LYS A O 1
ATOM 570 N N . ARG A 1 74 ? -8.936 5.480 5.995 1.00 87.75 74 ARG A N 1
ATOM 571 C CA . ARG A 1 74 ? -9.265 4.430 5.013 1.00 87.75 74 ARG A CA 1
ATOM 572 C C . ARG A 1 74 ? -8.130 3.416 4.877 1.00 87.75 74 ARG A C 1
ATOM 574 O O . ARG A 1 74 ? -8.374 2.222 4.956 1.00 87.75 74 ARG A O 1
ATOM 581 N N . ILE A 1 75 ? -6.885 3.879 4.751 1.00 87.12 75 ILE A N 1
ATOM 582 C CA . ILE A 1 75 ? -5.725 2.979 4.699 1.00 87.12 75 ILE A CA 1
ATOM 583 C C . ILE A 1 75 ? -5.600 2.170 5.993 1.00 87.12 75 ILE A C 1
ATOM 585 O O . ILE A 1 75 ? -5.419 0.961 5.925 1.00 87.12 75 ILE A O 1
ATOM 589 N N . GLU A 1 76 ? -5.782 2.780 7.166 1.00 87.81 76 GLU A N 1
ATOM 590 C CA . GLU A 1 76 ? -5.773 2.051 8.441 1.00 87.81 76 GLU A CA 1
ATOM 591 C C . GLU A 1 76 ? -6.849 0.950 8.503 1.00 87.81 76 GLU A C 1
ATOM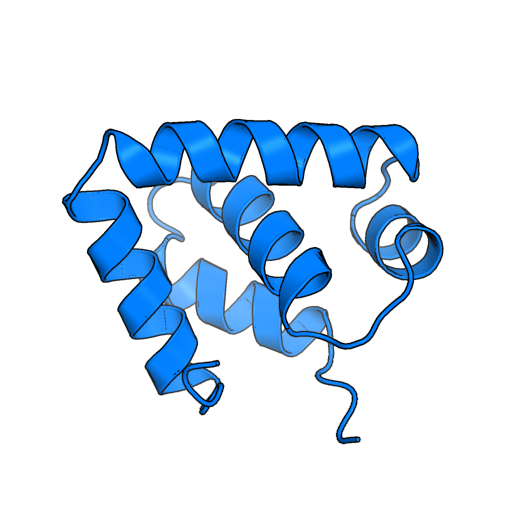 593 O O . GLU A 1 76 ? -6.598 -0.127 9.043 1.00 87.81 76 GLU A O 1
ATOM 598 N N . ASN A 1 77 ? -8.031 1.171 7.924 1.00 87.19 77 ASN A N 1
ATOM 599 C CA . ASN A 1 77 ? -9.036 0.116 7.815 1.00 87.19 77 ASN A CA 1
ATOM 600 C C . ASN A 1 77 ? -8.586 -1.008 6.878 1.00 87.19 77 ASN A C 1
ATOM 602 O O . ASN A 1 77 ? -8.701 -2.174 7.246 1.00 87.19 77 ASN A O 1
ATOM 606 N N . VAL A 1 78 ? -8.000 -0.681 5.720 1.00 87.00 78 VAL A N 1
ATOM 607 C CA . VAL A 1 78 ? -7.430 -1.691 4.812 1.00 87.00 78 VAL A CA 1
ATOM 608 C C . VAL A 1 78 ? -6.358 -2.523 5.526 1.00 87.00 78 VAL A C 1
ATOM 610 O O . VAL A 1 78 ? -6.315 -3.742 5.373 1.00 87.00 78 VAL A O 1
ATOM 613 N N . HIS A 1 79 ? -5.539 -1.892 6.373 1.00 84.19 79 HIS A N 1
ATOM 614 C CA . HIS A 1 79 ? -4.578 -2.587 7.231 1.00 84.19 79 HIS A CA 1
ATOM 615 C C . HIS A 1 79 ? -5.244 -3.586 8.179 1.00 84.19 79 HIS A C 1
ATOM 617 O O . HIS A 1 79 ? -4.762 -4.711 8.306 1.00 84.19 79 HIS A O 1
ATOM 623 N N . LYS A 1 80 ? -6.351 -3.195 8.821 1.00 83.94 80 LYS A N 1
ATOM 624 C CA . LYS A 1 80 ? -7.121 -4.075 9.714 1.00 83.94 80 LYS A CA 1
ATOM 625 C C . LYS A 1 80 ? -7.726 -5.254 8.954 1.00 83.94 80 LYS A C 1
ATOM 627 O O . LYS A 1 80 ? -7.618 -6.379 9.426 1.00 83.94 80 LYS A O 1
ATOM 632 N N . VAL A 1 81 ? -8.298 -5.011 7.772 1.00 82.38 81 VAL A N 1
ATOM 633 C CA . VAL A 1 81 ? -8.897 -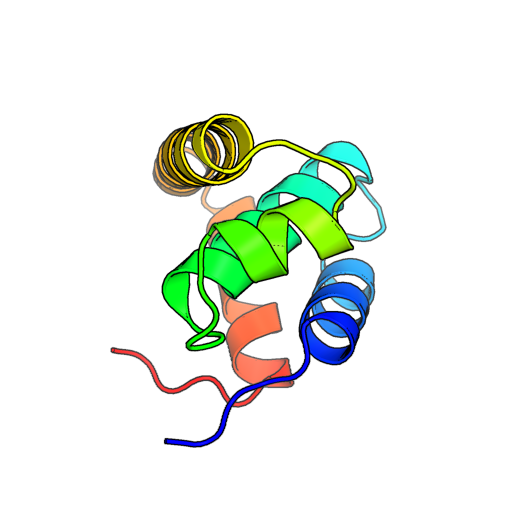6.052 6.916 1.00 82.38 81 VAL A CA 1
ATOM 634 C C . VAL A 1 81 ? -7.848 -7.066 6.457 1.00 82.38 81 VAL A C 1
ATOM 636 O O . VAL A 1 81 ? -8.096 -8.267 6.477 1.00 82.38 81 VAL A O 1
ATOM 639 N N . LEU A 1 82 ? -6.658 -6.597 6.082 1.00 79.81 82 LEU A N 1
ATOM 640 C CA . LEU A 1 82 ? -5.560 -7.455 5.632 1.00 79.81 82 LEU A CA 1
ATOM 641 C C . LEU A 1 82 ? -4.726 -8.046 6.783 1.00 79.81 82 LEU A C 1
ATOM 643 O O . LEU A 1 82 ? -3.740 -8.729 6.511 1.00 79.81 82 LEU A O 1
ATOM 647 N N . ALA A 1 83 ? -5.086 -7.770 8.046 1.00 71.50 83 ALA A N 1
ATOM 648 C CA . ALA A 1 83 ? -4.310 -8.118 9.241 1.00 71.50 83 ALA A CA 1
ATOM 649 C C . ALA A 1 83 ? -2.818 -7.736 9.130 1.00 71.50 83 ALA A C 1
ATOM 651 O O . ALA A 1 83 ? -1.928 -8.432 9.619 1.00 71.50 83 ALA A O 1
ATOM 652 N N . LEU A 1 84 ? -2.533 -6.618 8.458 1.00 66.06 84 LEU A N 1
ATOM 653 C CA . LEU A 1 84 ? -1.180 -6.108 8.287 1.00 66.06 84 LEU A CA 1
ATOM 654 C C . LEU A 1 84 ? -0.685 -5.551 9.622 1.00 66.06 84 LEU A C 1
ATOM 656 O O . LEU A 1 84 ? -1.215 -4.548 10.105 1.00 66.06 84 LEU A O 1
ATOM 660 N N . SER A 1 85 ? 0.341 -6.176 10.207 1.00 45.38 85 SER A N 1
ATOM 661 C CA . SER A 1 85 ? 0.980 -5.667 11.424 1.00 45.38 85 SER A CA 1
ATOM 662 C C . SER A 1 85 ? 1.467 -4.232 11.220 1.00 45.38 85 SER A C 1
ATOM 664 O O . SER A 1 85 ? 2.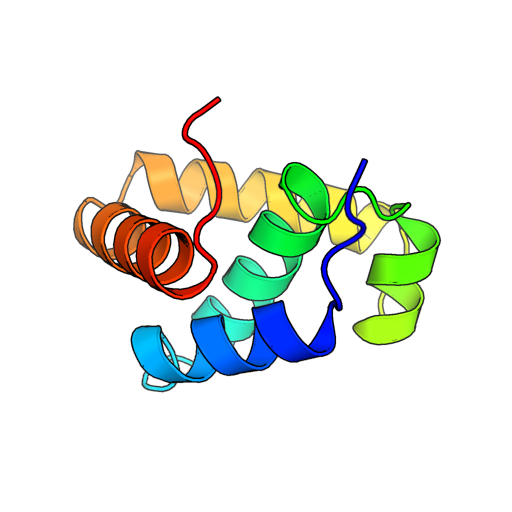123 -3.927 10.222 1.00 45.38 85 SER A O 1
ATOM 666 N N . LYS A 1 86 ? 1.165 -3.357 12.189 1.00 43.75 86 LYS A N 1
ATOM 667 C CA . LYS A 1 86 ? 1.839 -2.062 12.338 1.00 43.75 86 LYS A CA 1
ATOM 668 C C . LYS A 1 86 ? 3.342 -2.335 12.445 1.00 43.75 86 LYS A C 1
ATOM 670 O O . LYS A 1 86 ? 3.769 -2.939 13.425 1.00 43.75 86 LYS A O 1
ATOM 675 N N . VAL A 1 87 ? 4.098 -1.922 11.432 1.00 43.91 87 VAL A N 1
ATOM 676 C CA . VAL A 1 87 ? 5.546 -1.704 11.534 1.00 43.91 87 VAL A CA 1
ATOM 677 C C . VAL A 1 87 ? 5.757 -0.223 11.778 1.00 43.91 87 VAL A C 1
ATOM 679 O O . VAL A 1 87 ? 5.108 0.569 11.051 1.00 43.91 87 VAL A O 1
#

Sequence (87 aa):
MTKISLDSIIKAVEQECGDKPEISRKAAIYISHRYSGRTLREIGERFGVGESAVARSSGRFESELKGSRMLKKRIENVHKVLALSKV

Radius of gyration: 11.77 Å; chains: 1; bounding box: 26×30×28 Å

Secondary structure (DSSP, 8-state):
-----HHHHHHHHHHHHTT-HHHHHHHHHHHHHHHS---HHHHHHHHTS-HHHHHHHHHHHHHHHHH-HHHHHHHHHHHHHTT----